Protein AF-A0A0F9JFF9-F1 (afdb_monomer)

Sequence (43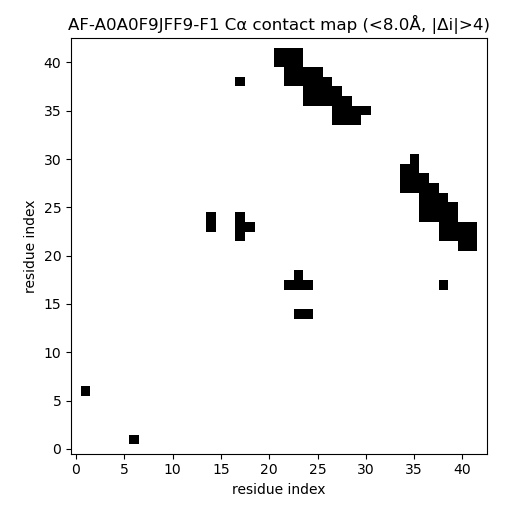 aa):
MISSEMVANEFVMAREKFKEQGLEVTDIRYINEEFIFLVEKKS

Secondary structure (DSSP, 8-state):
---HHHHHHHHHHHHHHHHHTTEEEEEEEEETTEEEEEEEE--

Nearest PDB structures (foldseek):
  5tvm-assembly1_A  TM=7.829E-01 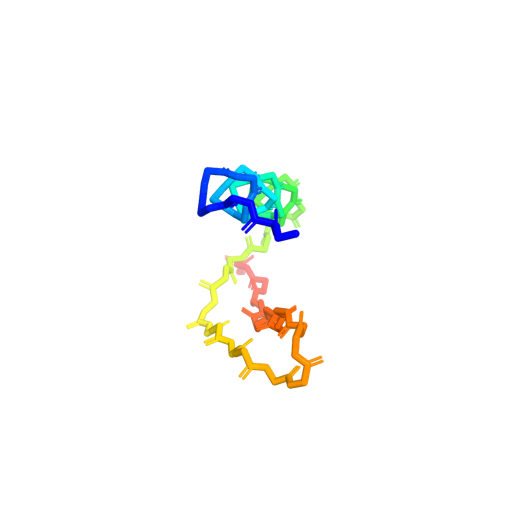 e=1.279E+00  Trypanosoma brucei brucei TREU927
  5tvf-assembly1_A  TM=7.857E-01  e=1.371E+00  Trypanosoma brucei brucei TREU927
  3dz2-assembly1_B  TM=7.736E-01  e=1.809E+00  Homo sapiens
  3dz5-assembly1_B  TM=7.726E-01  e=2.386E+00  Homo sapiens
  1i79-assembly1_B-2  TM=7.724E-01  e=2.386E+00  Homo sapiens

Foldseek 3Di:
DQDPVNVVVVVVVVQVVCVVVQKHFDDWDQDPNDIDTDIDHDD

pLDDT: mean 87.06, std 9.5, range [56.94, 96.62]

Solvent-accessible surface area (backbone atoms only — not comparable to full-atom values): 2726 Å² total; per-residue (Å²): 133,85,51,74,65,57,56,52,50,54,49,53,54,53,54,52,58,35,45,79,70,48,29,44,80,78,49,78,45,82,55,96,96,38,82,47,77,41,68,44,73,69,128

Organism: NCBI:txid412755

Mean predicted aligned error: 4.58 Å

Radius of gyration: 11.44 Å; Cα contacts (8 Å, |Δi|>4): 39; chains: 1; bounding box: 34×11×27 Å

Structure (mmCIF, N/CA/C/O backbone):
data_AF-A0A0F9JFF9-F1
#
_entry.id   AF-A0A0F9JFF9-F1
#
loop_
_atom_site.group_PDB
_atom_site.id
_atom_site.type_symbol
_atom_site.label_atom_id
_atom_site.label_alt_id
_atom_site.label_comp_id
_atom_site.label_asym_id
_atom_site.label_entity_id
_atom_site.label_seq_id
_atom_site.pdbx_PDB_ins_code
_atom_site.Cartn_x
_atom_site.Cartn_y
_atom_site.Cartn_z
_atom_site.occupancy
_atom_site.B_iso_or_equiv
_atom_site.auth_seq_id
_atom_site.auth_comp_id
_atom_site.auth_asym_id
_atom_site.auth_atom_id
_atom_site.pdbx_PDB_model_num
ATOM 1 N N . MET A 1 1 ? 18.543 5.279 -12.711 1.00 56.94 1 MET A N 1
ATOM 2 C CA . MET A 1 1 ? 18.020 3.934 -12.402 1.00 56.94 1 MET A CA 1
ATOM 3 C C . MET A 1 1 ? 17.566 3.973 -10.953 1.00 56.94 1 MET A C 1
ATOM 5 O O . MET A 1 1 ? 18.406 4.186 -10.088 1.00 56.94 1 MET A O 1
ATOM 9 N N . ILE A 1 2 ? 16.257 3.924 -10.702 1.00 60.53 2 ILE A N 1
ATOM 10 C CA . ILE A 1 2 ? 15.712 3.874 -9.337 1.00 60.53 2 ILE A CA 1
ATOM 11 C C . ILE A 1 2 ? 16.042 2.478 -8.791 1.00 60.53 2 ILE A C 1
ATOM 13 O O . ILE A 1 2 ? 15.831 1.489 -9.494 1.00 60.53 2 ILE A O 1
ATOM 17 N N . SER A 1 3 ? 16.645 2.384 -7.603 1.00 74.38 3 SER A N 1
ATOM 18 C CA . SER A 1 3 ? 16.965 1.084 -7.009 1.00 74.38 3 SER A CA 1
ATOM 19 C C . SER A 1 3 ? 15.694 0.406 -6.499 1.00 74.38 3 SER A C 1
ATOM 21 O O . SER A 1 3 ? 14.764 1.069 -6.037 1.00 74.38 3 SER A O 1
ATOM 23 N N . SER A 1 4 ? 15.666 -0.926 -6.524 1.00 73.62 4 SER A N 1
ATOM 24 C CA . SER A 1 4 ? 14.554 -1.711 -5.974 1.00 73.62 4 SER A CA 1
ATOM 25 C C . SER A 1 4 ? 14.291 -1.405 -4.491 1.00 73.62 4 SER A C 1
ATOM 27 O O . SER A 1 4 ? 13.153 -1.482 -4.040 1.00 73.62 4 SER A O 1
ATOM 29 N N . GLU A 1 5 ? 15.325 -1.004 -3.743 1.00 76.31 5 GLU A 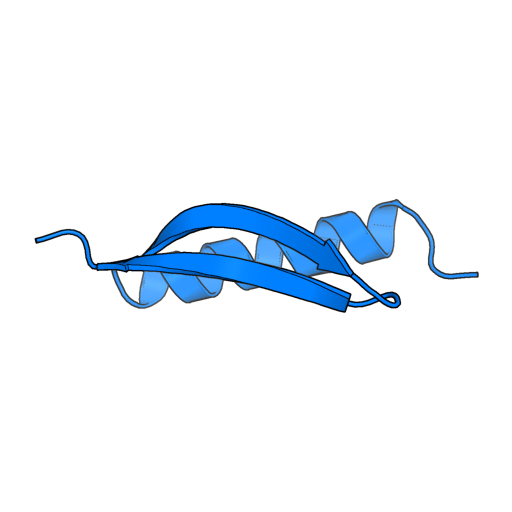N 1
ATOM 30 C CA . GLU A 1 5 ? 15.210 -0.555 -2.347 1.00 76.31 5 GLU A CA 1
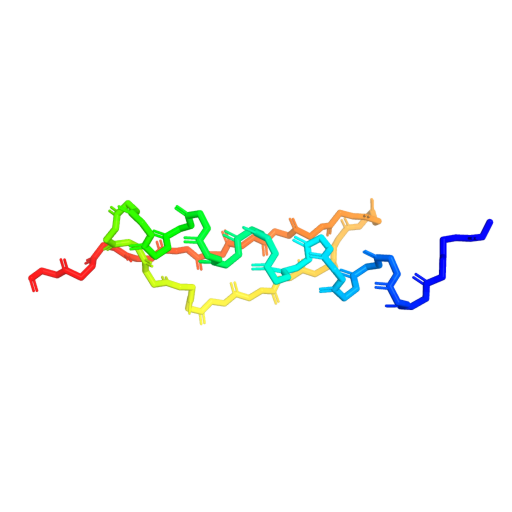ATOM 31 C C . GLU A 1 5 ? 14.445 0.765 -2.206 1.00 76.31 5 GLU A C 1
ATOM 33 O O . GLU A 1 5 ? 13.639 0.919 -1.292 1.00 76.31 5 GLU A O 1
ATOM 38 N N . MET A 1 6 ? 14.665 1.717 -3.114 1.00 74.94 6 MET A N 1
ATOM 39 C CA . MET 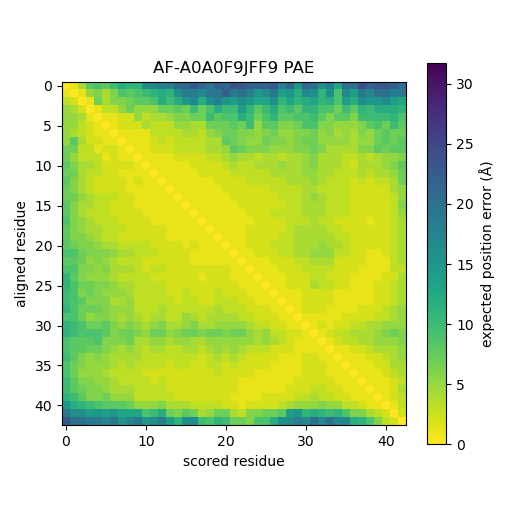A 1 6 ? 13.982 3.011 -3.089 1.00 74.94 6 MET A CA 1
ATOM 40 C C . MET A 1 6 ? 12.485 2.850 -3.379 1.00 74.94 6 MET A C 1
ATOM 42 O O . MET A 1 6 ? 11.664 3.403 -2.652 1.00 74.94 6 MET A O 1
ATOM 46 N N . VAL A 1 7 ? 12.131 1.988 -4.338 1.00 78.31 7 VAL A N 1
ATOM 47 C CA . VAL A 1 7 ? 10.734 1.612 -4.616 1.00 78.31 7 VAL A CA 1
ATOM 48 C C . VAL A 1 7 ? 10.085 0.919 -3.413 1.00 78.31 7 VAL A C 1
ATOM 50 O O . VAL A 1 7 ? 8.956 1.238 -3.041 1.00 78.31 7 VAL A O 1
ATOM 53 N N . ALA A 1 8 ? 10.799 -0.010 -2.770 1.00 80.44 8 ALA A N 1
ATOM 54 C CA . ALA A 1 8 ? 10.297 -0.696 -1.581 1.00 80.44 8 ALA A CA 1
ATOM 55 C C . ALA A 1 8 ? 10.045 0.279 -0.416 1.00 80.44 8 ALA A C 1
ATOM 57 O O . ALA A 1 8 ? 9.038 0.159 0.281 1.00 80.44 8 ALA A O 1
ATOM 58 N N . ASN A 1 9 ? 10.914 1.276 -0.232 1.00 86.62 9 ASN A N 1
ATOM 59 C CA . ASN A 1 9 ? 10.736 2.299 0.797 1.00 86.62 9 ASN A CA 1
ATOM 60 C C . ASN A 1 9 ? 9.518 3.193 0.527 1.00 86.62 9 ASN A C 1
ATOM 62 O O . ASN A 1 9 ? 8.721 3.427 1.436 1.00 86.62 9 ASN A O 1
ATOM 66 N N . GLU A 1 10 ? 9.332 3.663 -0.709 1.00 84.19 10 GLU A N 1
ATOM 67 C CA . GLU A 1 10 ? 8.160 4.466 -1.091 1.00 84.19 10 GLU A CA 1
ATOM 68 C C . GLU A 1 10 ? 6.849 3.701 -0.889 1.00 84.19 10 GLU A C 1
ATOM 70 O O . GLU A 1 10 ? 5.878 4.247 -0.357 1.00 84.19 10 GLU A O 1
ATOM 75 N N . PHE A 1 11 ? 6.850 2.409 -1.216 1.00 86.69 11 PHE A N 1
ATOM 76 C CA . PHE A 1 11 ? 5.724 1.515 -0.990 1.00 86.69 11 PHE A CA 1
ATOM 77 C C . PHE A 1 11 ? 5.347 1.394 0.493 1.00 86.69 11 PHE A C 1
ATOM 79 O O . PHE A 1 11 ? 4.176 1.528 0.860 1.00 86.69 11 PHE A O 1
ATOM 86 N N . VAL A 1 12 ? 6.337 1.153 1.358 1.00 88.75 12 VAL A N 1
ATOM 87 C CA . VAL A 1 12 ? 6.118 1.028 2.806 1.00 88.75 12 VAL A CA 1
ATOM 88 C C . VAL A 1 12 ? 5.565 2.335 3.375 1.00 88.75 12 VAL A C 1
ATOM 90 O O . VAL A 1 12 ? 4.585 2.309 4.119 1.00 88.75 12 VAL A O 1
ATOM 93 N N . MET A 1 13 ? 6.123 3.480 2.972 1.00 91.50 13 MET A N 1
ATOM 94 C CA . MET A 1 13 ? 5.636 4.791 3.410 1.00 91.50 13 MET A CA 1
ATOM 95 C C . MET A 1 13 ? 4.188 5.056 2.982 1.00 91.50 13 MET A C 1
ATOM 97 O O . MET A 1 13 ? 3.398 5.553 3.785 1.00 91.50 13 MET A O 1
ATOM 101 N N . ALA A 1 14 ? 3.822 4.733 1.737 1.00 90.88 14 ALA A N 1
ATOM 102 C CA . ALA A 1 14 ? 2.453 4.903 1.252 1.00 90.88 14 ALA A CA 1
ATOM 103 C C . ALA A 1 14 ? 1.466 4.057 2.072 1.00 90.88 14 ALA A C 1
ATOM 105 O O . ALA A 1 14 ? 0.445 4.565 2.536 1.00 90.88 14 ALA A O 1
ATOM 106 N N . ARG A 1 15 ? 1.807 2.788 2.325 1.00 90.56 15 ARG A N 1
ATOM 107 C CA . ARG A 1 15 ? 0.977 1.871 3.113 1.00 90.56 15 ARG A CA 1
ATOM 108 C C . ARG A 1 15 ? 0.746 2.358 4.546 1.00 90.56 15 ARG A C 1
ATOM 110 O O . ARG A 1 15 ? -0.394 2.316 5.009 1.00 90.56 15 ARG A O 1
ATOM 117 N N . GLU A 1 16 ? 1.787 2.816 5.240 1.00 93.94 16 GLU A N 1
ATOM 118 C CA . GLU A 1 16 ? 1.638 3.326 6.611 1.00 93.94 16 GLU A CA 1
ATOM 119 C C . GLU A 1 16 ? 0.759 4.586 6.650 1.00 93.94 16 GLU A C 1
ATOM 121 O O . GLU A 1 16 ? -0.150 4.667 7.475 1.00 93.94 16 GLU A O 1
ATOM 126 N N . LYS A 1 17 ? 0.907 5.507 5.684 1.00 94.56 17 LYS A N 1
ATOM 127 C CA . LYS A 1 17 ? 0.030 6.689 5.577 1.00 94.56 17 LYS A CA 1
ATOM 128 C C . LYS A 1 17 ? -1.440 6.342 5.346 1.00 94.56 17 LYS A C 1
ATOM 130 O O . LYS A 1 17 ? -2.318 7.038 5.856 1.00 94.56 17 LYS A O 1
ATOM 135 N N . PHE A 1 18 ? -1.736 5.311 4.554 1.00 93.75 18 PHE A N 1
ATOM 136 C CA . PHE A 1 18 ? -3.116 4.853 4.363 1.00 93.75 18 PHE A CA 1
ATOM 137 C C . PHE A 1 18 ? -3.684 4.262 5.656 1.00 93.75 18 PHE A C 1
ATOM 139 O O . PHE A 1 18 ? -4.803 4.591 6.050 1.00 93.75 18 PHE A O 1
ATOM 146 N N . LYS A 1 19 ? -2.883 3.472 6.374 1.00 92.25 19 LYS A N 1
ATOM 147 C CA . LYS A 1 19 ? -3.271 2.879 7.656 1.00 92.25 19 LYS A CA 1
ATOM 148 C C . LYS A 1 19 ? -3.562 3.931 8.731 1.00 92.25 19 LYS A C 1
ATOM 150 O O . LYS A 1 19 ? -4.553 3.791 9.444 1.00 92.25 19 LYS A O 1
ATOM 155 N N . GLU A 1 20 ? -2.761 4.995 8.819 1.00 95.25 20 GLU A N 1
ATOM 156 C CA . GLU A 1 20 ? -3.011 6.145 9.709 1.00 95.25 20 GLU A CA 1
ATOM 157 C C . GLU A 1 20 ? -4.366 6.821 9.437 1.00 95.25 20 GLU A C 1
ATOM 159 O O . GLU A 1 20 ? -4.983 7.376 10.344 1.00 95.25 20 GLU A O 1
ATOM 164 N N . GLN A 1 21 ? -4.866 6.726 8.203 1.00 93.69 21 GLN A N 1
ATOM 165 C CA . GLN A 1 21 ? -6.169 7.248 7.781 1.00 93.69 21 GLN A CA 1
ATOM 166 C C . GLN A 1 21 ? -7.311 6.223 7.913 1.00 93.69 21 GLN A C 1
ATOM 168 O O . GLN A 1 21 ? -8.439 6.500 7.501 1.00 93.69 21 GLN A O 1
ATOM 173 N N . GLY A 1 22 ? -7.046 5.037 8.472 1.00 94.19 22 GLY A N 1
ATOM 174 C CA . GLY A 1 22 ? -8.028 3.952 8.570 1.00 94.19 22 GLY A CA 1
ATOM 175 C C . GLY A 1 22 ? -8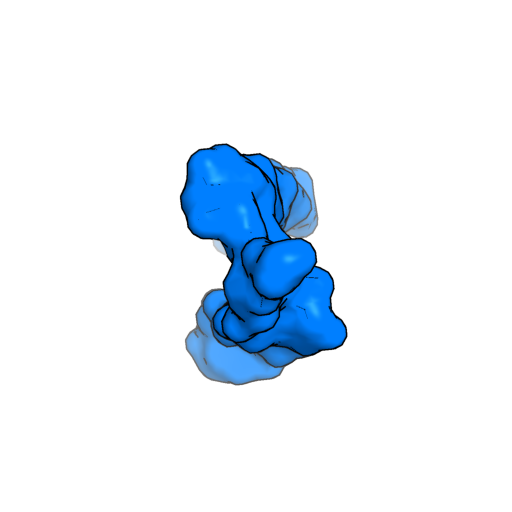.357 3.293 7.225 1.00 94.19 22 GLY A C 1
ATOM 176 O O . GLY A 1 22 ? -9.422 2.691 7.073 1.00 94.19 22 GLY A O 1
ATOM 177 N N . LEU A 1 23 ? -7.463 3.425 6.245 1.00 95.50 23 LEU A N 1
ATOM 178 C CA . LEU A 1 23 ? -7.586 2.820 4.926 1.00 95.50 23 LEU A CA 1
ATOM 179 C C . LEU A 1 23 ? -6.727 1.551 4.844 1.00 95.50 23 LEU A C 1
ATOM 181 O O . LEU A 1 23 ? -5.604 1.500 5.347 1.00 95.50 23 LEU A O 1
ATOM 185 N N . GLU A 1 24 ? -7.250 0.526 4.185 1.00 94.44 24 GLU A N 1
ATOM 186 C CA . GLU A 1 24 ? -6.544 -0.708 3.857 1.00 94.44 24 GLU A CA 1
ATOM 187 C C . GLU A 1 24 ? -6.300 -0.776 2.351 1.00 94.44 24 GLU A C 1
ATOM 189 O O . GLU A 1 24 ? -7.207 -0.534 1.562 1.00 94.44 24 GLU A O 1
ATOM 194 N N .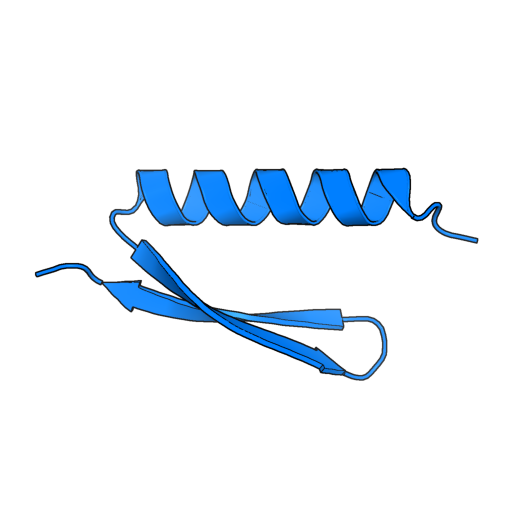 VAL A 1 25 ? -5.071 -1.103 1.950 1.00 92.88 25 VAL A N 1
ATOM 195 C CA . VAL A 1 25 ? -4.730 -1.339 0.542 1.00 92.88 25 VAL A CA 1
ATOM 196 C C . VAL A 1 25 ? -5.265 -2.709 0.126 1.00 92.88 25 VAL A C 1
ATOM 198 O O . VAL A 1 25 ? -4.907 -3.709 0.748 1.00 92.88 25 VAL A O 1
ATOM 201 N N . THR A 1 26 ? -6.082 -2.758 -0.926 1.00 94.50 26 THR A N 1
ATOM 202 C CA . THR A 1 26 ? -6.742 -3.983 -1.412 1.00 94.50 26 THR A CA 1
ATOM 203 C C . THR A 1 26 ? -6.213 -4.477 -2.756 1.00 94.50 26 THR A C 1
ATOM 205 O O . THR A 1 26 ? -6.229 -5.679 -3.005 1.00 94.50 26 THR A O 1
ATOM 208 N N . ASP A 1 27 ? -5.700 -3.585 -3.606 1.00 94.00 27 ASP A N 1
ATOM 209 C CA . ASP A 1 27 ? -5.068 -3.929 -4.886 1.00 94.00 27 ASP A CA 1
ATOM 210 C C . ASP A 1 27 ? -3.968 -2.915 -5.227 1.00 94.00 27 ASP A C 1
ATOM 212 O O . ASP A 1 27 ? -3.980 -1.773 -4.756 1.00 94.00 27 ASP A O 1
ATOM 216 N N . ILE A 1 28 ? -2.994 -3.337 -6.034 1.00 91.19 28 ILE A N 1
ATOM 217 C CA . ILE A 1 28 ? -1.833 -2.528 -6.412 1.00 91.19 28 ILE A CA 1
ATOM 218 C C . ILE A 1 28 ? -1.493 -2.805 -7.867 1.00 91.19 28 ILE A C 1
ATOM 220 O O . ILE A 1 28 ? -1.304 -3.952 -8.271 1.00 91.19 28 ILE A O 1
ATOM 224 N N . ARG A 1 29 ? -1.375 -1.741 -8.660 1.00 92.12 29 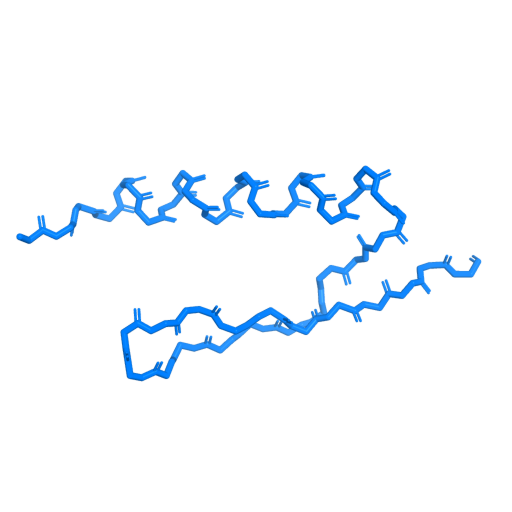ARG A N 1
ATOM 225 C CA . ARG A 1 29 ? -1.045 -1.833 -10.084 1.00 92.12 29 ARG A CA 1
ATOM 226 C C . ARG A 1 29 ? 0.148 -0.961 -10.411 1.00 92.12 29 ARG A C 1
ATOM 228 O O . ARG A 1 29 ? 0.300 0.115 -9.846 1.00 92.12 29 ARG A O 1
ATOM 235 N N . TYR A 1 30 ? 0.964 -1.424 -11.350 1.00 87.62 30 TYR A N 1
ATOM 236 C CA . TYR A 1 30 ? 2.076 -0.659 -11.898 1.00 87.62 30 TYR A CA 1
ATOM 237 C C . TYR A 1 30 ? 1.787 -0.339 -13.363 1.00 87.62 30 TYR A C 1
ATOM 239 O O . TYR A 1 30 ? 1.649 -1.252 -14.180 1.00 87.62 30 TYR A O 1
ATOM 247 N N . ILE A 1 31 ? 1.622 0.943 -13.681 1.00 90.81 31 ILE A N 1
ATOM 248 C CA . ILE A 1 31 ? 1.233 1.421 -15.012 1.00 90.81 31 ILE A CA 1
ATOM 249 C C . ILE A 1 31 ? 2.079 2.652 -15.329 1.00 90.81 31 ILE A C 1
ATOM 251 O O . ILE A 1 31 ? 2.098 3.585 -14.541 1.00 90.81 31 ILE A O 1
ATOM 255 N N . ASN A 1 32 ? 2.752 2.669 -16.485 1.00 89.44 32 ASN A N 1
ATOM 256 C CA . ASN A 1 32 ? 3.541 3.817 -16.960 1.00 89.44 32 ASN A CA 1
ATOM 257 C C . ASN A 1 32 ? 4.521 4.385 -15.917 1.00 89.44 32 ASN A C 1
ATOM 259 O O . ASN A 1 32 ? 4.586 5.591 -15.721 1.00 89.44 32 ASN A O 1
ATOM 263 N N . GLU A 1 33 ? 5.275 3.512 -15.250 1.00 85.75 33 GLU A N 1
ATOM 264 C CA . GLU A 1 33 ? 6.230 3.886 -14.197 1.00 85.75 33 GLU A CA 1
ATOM 265 C C . GLU A 1 33 ? 5.615 4.409 -12.886 1.00 85.75 33 GLU A C 1
ATOM 267 O O . GLU A 1 33 ? 6.349 4.756 -11.963 1.00 85.75 33 GLU A O 1
ATOM 272 N N . GLU A 1 34 ? 4.289 4.358 -12.744 1.00 85.31 34 GLU A N 1
ATOM 273 C CA . GLU A 1 34 ? 3.564 4.775 -11.543 1.00 85.31 34 GLU A CA 1
ATOM 274 C C . GLU A 1 34 ? 2.939 3.588 -10.798 1.00 85.31 34 GLU A C 1
ATOM 276 O O . GLU A 1 34 ? 2.451 2.624 -11.397 1.00 85.31 34 GLU A O 1
ATOM 281 N N . PHE A 1 35 ? 2.906 3.684 -9.465 1.00 87.88 35 PHE A N 1
ATOM 282 C CA . PHE A 1 35 ? 2.152 2.774 -8.604 1.00 87.88 35 PHE A CA 1
ATOM 283 C C . PHE A 1 35 ? 0.768 3.347 -8.306 1.00 87.88 35 PHE A C 1
ATOM 285 O O . PHE A 1 35 ? 0.638 4.418 -7.715 1.00 87.88 35 PHE A O 1
ATOM 292 N N . ILE A 1 36 ? -0.269 2.595 -8.661 1.00 91.50 36 ILE A N 1
ATOM 293 C CA . ILE A 1 36 ? -1.659 2.898 -8.332 1.00 91.50 36 ILE A CA 1
ATOM 294 C C . ILE A 1 36 ? -2.097 1.980 -7.192 1.00 91.50 36 ILE A C 1
ATOM 296 O O . ILE A 1 36 ? -2.053 0.756 -7.323 1.00 91.50 36 ILE A O 1
ATOM 300 N N . PHE A 1 37 ? -2.544 2.579 -6.089 1.00 93.56 37 PHE A N 1
ATOM 301 C CA . PHE A 1 37 ? -3.047 1.875 -4.911 1.00 93.56 37 PHE A CA 1
ATOM 302 C C . PHE A 1 37 ? -4.571 1.953 -4.881 1.00 93.56 37 PHE A C 1
ATOM 304 O O . PHE A 1 37 ? -5.137 3.047 -4.871 1.00 93.56 37 PHE A O 1
ATOM 311 N N . LEU A 1 38 ? -5.237 0.803 -4.836 1.00 94.88 38 LEU A N 1
ATOM 312 C CA . LEU A 1 38 ? -6.650 0.728 -4.494 1.00 94.88 38 LEU A CA 1
ATOM 313 C C . LEU A 1 38 ? -6.764 0.577 -2.980 1.00 94.88 38 LEU A C 1
ATOM 315 O O . LEU A 1 38 ? -6.115 -0.289 -2.390 1.00 94.88 38 LEU A O 1
ATOM 319 N N . VAL A 1 39 ? -7.566 1.436 -2.356 1.00 95.25 39 VAL A N 1
ATOM 320 C CA . VAL A 1 39 ? -7.734 1.465 -0.904 1.00 95.25 39 VAL A CA 1
ATOM 321 C C . VAL A 1 39 ? -9.204 1.459 -0.519 1.00 95.25 39 VAL A C 1
ATOM 323 O O . VAL A 1 39 ? -10.030 2.101 -1.168 1.00 95.25 39 VAL A O 1
ATOM 326 N N . GLU A 1 40 ? -9.520 0.771 0.568 1.00 96.62 40 GLU A N 1
ATOM 327 C CA . GLU A 1 40 ? -10.854 0.706 1.152 1.00 96.62 40 GLU A CA 1
ATOM 328 C C . GLU A 1 40 ? -10.834 1.229 2.584 1.00 96.62 40 GLU A C 1
ATOM 330 O O . GLU A 1 40 ? -9.874 1.032 3.330 1.00 96.62 40 GLU A O 1
ATOM 335 N N . LYS A 1 41 ? -11.907 1.907 2.993 1.00 94.06 41 LYS A N 1
ATOM 336 C CA . LYS A 1 41 ? -12.068 2.337 4.381 1.00 94.06 41 LYS A CA 1
ATOM 337 C C . LYS A 1 41 ? -12.588 1.165 5.202 1.00 94.06 41 LYS A C 1
ATOM 339 O O . LYS A 1 41 ? -13.691 0.687 4.938 1.00 94.06 41 LYS A O 1
ATOM 344 N N . LYS A 1 42 ? -11.831 0.738 6.219 1.00 76.00 42 LYS A N 1
ATOM 345 C CA . LYS A 1 42 ? -12.364 -0.228 7.187 1.00 76.00 42 LYS A CA 1
ATOM 346 C C . LYS A 1 42 ? -13.525 0.429 7.931 1.00 76.00 42 LYS A C 1
ATOM 348 O O . LYS A 1 42 ? -13.365 1.515 8.489 1.00 76.00 42 LYS A O 1
ATOM 353 N N . SER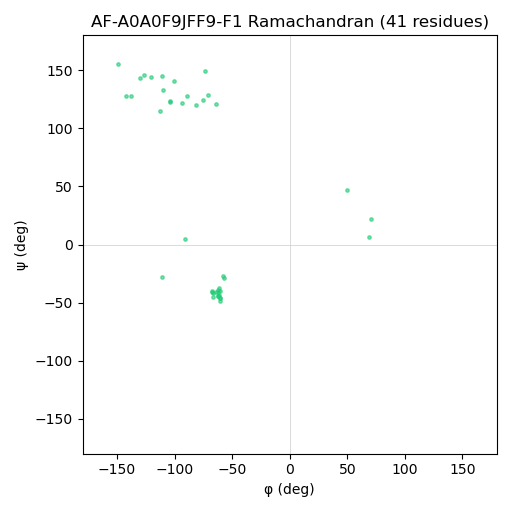 A 1 43 ? -14.697 -0.196 7.830 1.00 67.94 43 SER A N 1
ATOM 354 C CA . SER A 1 43 ? -15.902 0.185 8.579 1.00 67.94 43 SER A CA 1
ATOM 355 C C . SER A 1 43 ? -15.792 -0.239 10.036 1.00 67.94 43 SER A C 1
ATOM 357 O O . SER A 1 43 ? -15.130 -1.272 10.289 1.00 67.94 43 SER A O 1
#